Protein AF-A0A968K1K9-F1 (afdb_monomer)

pLDDT: mean 89.78, std 9.35, range [55.88, 98.5]

Secondary structure (DSSP, 8-state):
-HHHHHHHHHHHHHS-S-TTHHHHHHHHHHHHHHHTT--HHHHHHHHHHHHHTTGGGGGS-HHHHT-SSPPPHHHHHHHTTTT-

Nearest PDB structures (foldseek):
  4me4-assembly1_B  TM=8.941E-01  e=1.443E-03  Persephonella marina EX-H1
  4r8z-assembly1_B  TM=8.960E-01  e=1.892E-03  Pseudomonas aeruginosa PAO1

Structure (mmCIF, N/CA/C/O backbone):
data_AF-A0A968K1K9-F1
#
_entry.id   AF-A0A968K1K9-F1
#
loop_
_atom_site.group_PDB
_atom_site.id
_atom_site.type_symbol
_atom_site.label_atom_id
_atom_site.label_alt_id
_atom_site.label_comp_id
_atom_site.label_asym_id
_atom_site.label_entity_id
_atom_site.label_seq_id
_atom_site.pdbx_PDB_ins_code
_atom_site.Cartn_x
_atom_site.Cartn_y
_atom_site.Cartn_z
_atom_site.occupancy
_atom_site.B_iso_or_equiv
_atom_site.auth_seq_id
_atom_site.auth_comp_id
_atom_site.auth_asym_id
_atom_site.auth_atom_id
_atom_site.pdbx_PDB_model_num
ATOM 1 N N . MET A 1 1 ? -15.703 8.743 1.781 1.00 64.12 1 MET A N 1
ATOM 2 C CA . MET A 1 1 ? -15.278 7.385 1.368 1.00 64.12 1 MET A CA 1
ATOM 3 C C . MET A 1 1 ? -15.163 7.244 -0.142 1.00 64.12 1 MET A C 1
ATOM 5 O O . MET A 1 1 ? -14.221 6.608 -0.597 1.00 64.12 1 MET A O 1
ATOM 9 N N . ASP A 1 2 ? -16.060 7.857 -0.914 1.00 78.69 2 ASP A N 1
ATOM 10 C CA . ASP A 1 2 ? -16.129 7.661 -2.371 1.00 78.69 2 ASP A CA 1
ATOM 11 C C . ASP A 1 2 ? -14.867 8.109 -3.121 1.00 78.69 2 ASP A C 1
ATOM 13 O O . ASP A 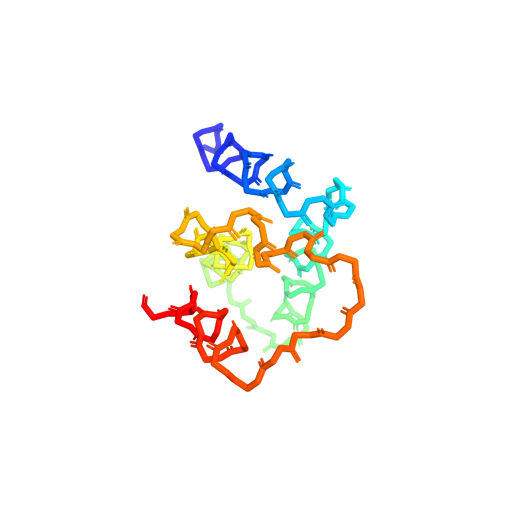1 2 ? -14.374 7.376 -3.974 1.00 78.69 2 ASP A O 1
ATOM 17 N N . THR A 1 3 ? -14.263 9.237 -2.735 1.00 85.69 3 THR A N 1
ATOM 18 C CA . THR A 1 3 ? -13.016 9.726 -3.349 1.00 85.69 3 THR A CA 1
ATOM 19 C C . THR A 1 3 ? -11.844 8.763 -3.155 1.00 85.69 3 THR A C 1
ATOM 21 O O . THR A 1 3 ? -11.093 8.507 -4.089 1.00 85.69 3 THR A O 1
ATOM 24 N N . ILE A 1 4 ? -11.703 8.185 -1.958 1.00 83.75 4 ILE A N 1
ATOM 25 C CA . ILE A 1 4 ? -10.622 7.235 -1.652 1.00 83.75 4 ILE A CA 1
ATOM 26 C C . ILE A 1 4 ? -10.798 5.969 -2.486 1.00 83.75 4 ILE A C 1
ATOM 28 O O . ILE A 1 4 ? -9.851 5.510 -3.115 1.00 83.75 4 ILE A O 1
ATOM 32 N N . ARG A 1 5 ? -12.024 5.442 -2.564 1.00 81.12 5 ARG A N 1
ATOM 33 C CA . ARG A 1 5 ? -12.322 4.269 -3.396 1.00 81.12 5 ARG A CA 1
ATOM 34 C C . ARG A 1 5 ? -12.049 4.525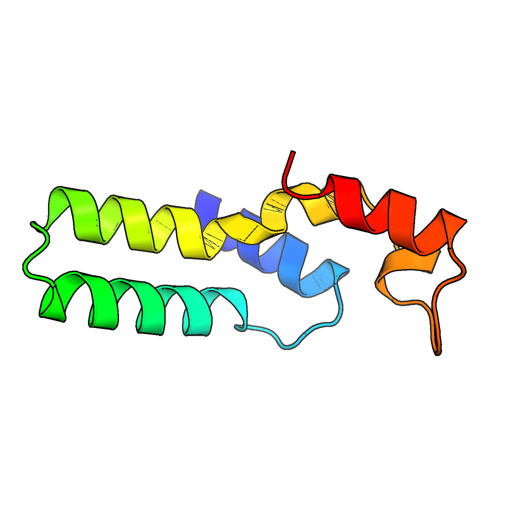 -4.876 1.00 81.12 5 ARG A C 1
ATOM 36 O O . ARG A 1 5 ? -11.534 3.635 -5.541 1.00 81.12 5 ARG A O 1
ATOM 43 N N . ALA A 1 6 ? -12.348 5.724 -5.376 1.00 86.25 6 ALA A N 1
ATOM 44 C CA . ALA A 1 6 ? -12.049 6.099 -6.755 1.00 86.25 6 ALA A CA 1
ATOM 45 C C . ALA A 1 6 ? -10.536 6.126 -7.034 1.00 86.25 6 ALA A C 1
ATOM 47 O O . ALA A 1 6 ? -10.095 5.601 -8.056 1.00 86.25 6 ALA A O 1
ATOM 48 N N . ILE A 1 7 ? -9.736 6.674 -6.111 1.00 85.44 7 ILE A N 1
ATOM 49 C CA . ILE A 1 7 ? -8.268 6.680 -6.214 1.00 85.44 7 ILE A CA 1
ATOM 50 C C . ILE A 1 7 ? -7.737 5.244 -6.249 1.00 85.44 7 ILE A C 1
ATOM 52 O O . ILE A 1 7 ? -7.027 4.879 -7.182 1.00 85.44 7 ILE A O 1
ATOM 56 N N . VAL A 1 8 ? -8.147 4.410 -5.289 1.00 84.88 8 VAL A N 1
ATOM 57 C CA . VAL A 1 8 ? -7.736 2.998 -5.210 1.00 84.88 8 VAL A CA 1
ATOM 58 C C . VAL A 1 8 ? -8.111 2.234 -6.475 1.00 84.88 8 VAL A C 1
ATOM 60 O O . VAL A 1 8 ? -7.268 1.557 -7.051 1.00 84.88 8 VAL A O 1
ATOM 63 N N . ALA A 1 9 ? -9.345 2.391 -6.960 1.00 82.81 9 ALA A N 1
ATOM 64 C CA . ALA A 1 9 ? -9.795 1.741 -8.187 1.00 82.81 9 ALA A CA 1
ATOM 65 C C . ALA A 1 9 ? -8.975 2.174 -9.413 1.00 82.81 9 ALA A C 1
ATOM 67 O O . ALA A 1 9 ? -8.726 1.363 -10.300 1.00 82.81 9 ALA A O 1
ATOM 68 N N . THR A 1 10 ? -8.529 3.433 -9.453 1.00 86.00 10 THR A N 1
ATOM 69 C CA . THR A 1 10 ? -7.685 3.954 -10.538 1.00 86.00 10 T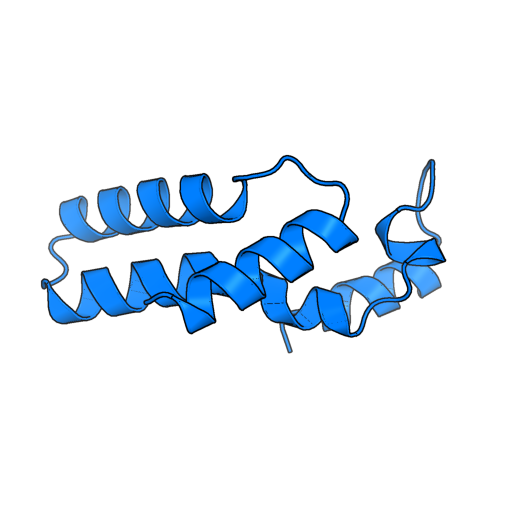HR A CA 1
ATOM 70 C C . THR A 1 10 ? -6.292 3.319 -10.515 1.00 86.00 10 THR A C 1
ATOM 72 O O . THR A 1 10 ? -5.764 2.964 -11.566 1.00 86.00 10 THR A O 1
ATOM 75 N N . ILE A 1 11 ? -5.705 3.138 -9.328 1.00 83.44 11 ILE A N 1
ATOM 76 C CA . ILE A 1 11 ? -4.392 2.495 -9.167 1.00 83.44 11 ILE A CA 1
ATOM 77 C C . ILE A 1 11 ? -4.474 1.003 -9.492 1.00 83.44 11 ILE A C 1
ATOM 79 O O . ILE A 1 11 ? -3.683 0.526 -10.301 1.00 83.44 11 ILE A O 1
ATOM 83 N N . ASP A 1 12 ? -5.464 0.295 -8.936 1.00 81.19 12 ASP A N 1
ATOM 84 C CA . ASP A 1 12 ? -5.717 -1.125 -9.222 1.00 81.19 12 ASP A CA 1
ATOM 85 C C . ASP A 1 12 ? -5.926 -1.349 -10.737 1.00 81.19 12 ASP A C 1
ATOM 87 O O . ASP A 1 12 ? -5.484 -2.354 -11.288 1.00 81.19 12 ASP A O 1
ATOM 91 N N . ALA A 1 13 ? -6.587 -0.416 -11.438 1.00 81.69 13 ALA A N 1
ATOM 92 C CA . ALA A 1 13 ? -6.767 -0.494 -12.889 1.00 81.69 13 ALA A CA 1
ATOM 93 C C . ALA A 1 13 ? -5.454 -0.307 -13.670 1.00 81.69 13 ALA A C 1
ATOM 95 O O . ALA A 1 13 ? -5.272 -0.944 -14.705 1.00 81.69 13 ALA A O 1
ATOM 96 N N . LYS A 1 14 ? -4.543 0.544 -13.181 1.00 82.44 14 LYS A N 1
ATOM 97 C CA . LYS A 1 14 ? -3.238 0.805 -13.807 1.00 82.44 14 LYS A CA 1
ATOM 98 C C . LYS A 1 14 ? -2.255 -0.354 -13.616 1.00 82.44 14 LYS A C 1
ATOM 100 O O . LYS A 1 14 ? -1.520 -0.684 -14.537 1.00 82.44 14 LYS A O 1
ATOM 105 N N . ASP A 1 15 ? -2.225 -0.945 -12.425 1.00 76.62 15 ASP A N 1
ATOM 106 C CA . ASP A 1 15 ? -1.257 -1.983 -12.030 1.00 76.62 15 ASP A CA 1
ATOM 107 C C . ASP A 1 15 ? -1.584 -3.372 -12.610 1.00 76.62 15 ASP A C 1
ATOM 109 O O . ASP A 1 15 ? -0.851 -4.331 -12.392 1.00 76.62 15 ASP A O 1
ATOM 113 N N . GLY A 1 16 ? -2.731 -3.537 -13.286 1.00 67.50 16 GLY A N 1
ATOM 114 C CA . GLY A 1 16 ? -3.196 -4.821 -13.840 1.00 67.50 16 GLY A CA 1
ATOM 115 C C . GLY A 1 16 ? -3.447 -5.924 -12.793 1.00 67.50 16 GLY A C 1
ATOM 116 O O . GLY A 1 16 ? -4.054 -6.957 -13.092 1.00 67.50 16 GLY A O 1
ATOM 117 N N . TYR A 1 17 ? -3.002 -5.707 -11.556 1.00 61.22 17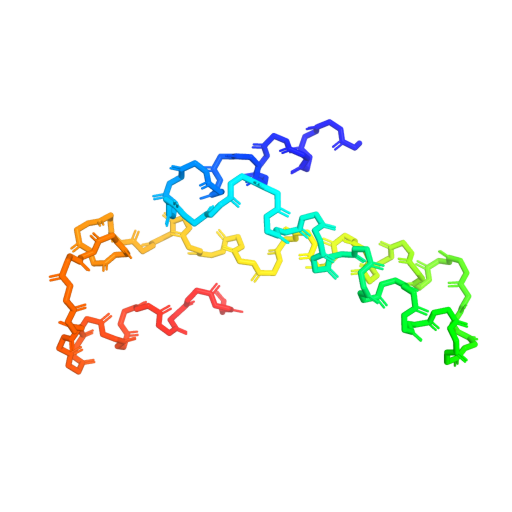 TYR A N 1
ATOM 118 C CA . TYR A 1 17 ? -3.095 -6.592 -10.419 1.00 61.22 17 TYR A CA 1
ATOM 119 C C . TYR A 1 17 ? -4.528 -6.582 -9.901 1.00 61.22 17 TYR A C 1
ATOM 121 O O . TYR A 1 17 ? -5.143 -5.534 -9.735 1.00 61.22 17 TYR A O 1
ATOM 129 N N . THR A 1 18 ? -5.066 -7.786 -9.695 1.00 55.88 18 THR A N 1
ATOM 130 C CA . THR A 1 18 ? -6.489 -8.088 -9.480 1.00 55.88 18 THR A CA 1
ATOM 131 C C . THR A 1 18 ? -7.290 -6.941 -8.868 1.00 55.88 18 THR A C 1
ATOM 133 O O . THR A 1 18 ? -6.991 -6.541 -7.739 1.00 55.88 18 THR A O 1
ATOM 136 N N . HIS A 1 19 ? -8.370 -6.519 -9.537 1.00 63.34 19 HIS A N 1
ATOM 137 C CA . HIS A 1 19 ? -9.396 -5.691 -8.907 1.00 63.34 19 HIS A CA 1
ATOM 138 C C . HIS A 1 19 ? -9.688 -6.258 -7.516 1.00 63.34 19 HIS A C 1
ATOM 140 O O . HIS A 1 19 ? -10.012 -7.447 -7.386 1.00 63.34 19 HIS A O 1
ATOM 146 N N . ARG A 1 20 ? -9.562 -5.410 -6.485 1.00 76.19 20 ARG A N 1
ATOM 147 C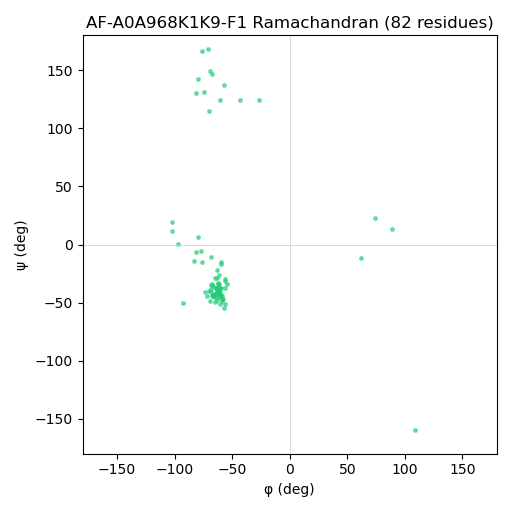 CA . ARG A 1 20 ? -9.799 -5.720 -5.063 1.00 76.19 20 ARG A CA 1
ATOM 148 C C . ARG A 1 20 ? -8.598 -6.254 -4.273 1.00 76.19 20 ARG A C 1
ATOM 150 O O . ARG A 1 20 ? -8.809 -6.765 -3.173 1.00 76.19 20 ARG A O 1
ATOM 157 N N . HIS A 1 21 ? -7.361 -6.169 -4.767 1.00 87.50 21 HIS A N 1
ATOM 158 C CA . HIS A 1 21 ? -6.179 -6.477 -3.943 1.00 87.50 21 HIS A CA 1
ATOM 159 C C . HIS A 1 21 ? -6.152 -5.600 -2.682 1.00 87.50 21 HIS A C 1
ATOM 161 O O . HIS A 1 21 ? -6.189 -6.121 -1.565 1.00 87.50 21 HIS A O 1
ATOM 167 N N . SER A 1 22 ? -6.211 -4.286 -2.878 1.00 88.44 22 SER A N 1
ATOM 168 C CA . SER A 1 22 ? -6.164 -3.278 -1.818 1.00 88.44 22 SER A CA 1
ATOM 169 C C . SER A 1 22 ? -7.311 -3.445 -0.810 1.00 88.44 22 SER A C 1
ATOM 171 O O . SER A 1 22 ? -7.109 -3.343 0.400 1.00 88.44 22 SER A O 1
ATOM 173 N N . GLU A 1 23 ? -8.509 -3.825 -1.274 1.00 89.81 23 GLU A N 1
ATOM 174 C CA . GLU A 1 23 ? -9.638 -4.153 -0.388 1.00 89.81 23 GLU A CA 1
ATOM 175 C C . GLU A 1 23 ? -9.365 -5.376 0.499 1.00 89.81 23 GLU A C 1
ATOM 177 O O . GLU A 1 23 ? -9.724 -5.378 1.678 1.00 89.81 23 GLU A O 1
ATOM 182 N N . ARG A 1 24 ? -8.745 -6.431 -0.052 1.00 92.44 24 ARG A N 1
ATOM 183 C CA . ARG A 1 24 ? -8.402 -7.639 0.717 1.00 92.44 24 ARG A CA 1
ATOM 184 C C . ARG A 1 24 ? -7.327 -7.335 1.753 1.00 92.44 24 ARG A C 1
ATOM 186 O O . ARG A 1 24 ? -7.471 -7.765 2.895 1.00 92.44 24 ARG A O 1
ATOM 193 N N . VAL A 1 25 ? -6.291 -6.583 1.375 1.00 93.75 25 VAL A N 1
ATOM 194 C CA . VAL A 1 25 ? -5.228 -6.148 2.296 1.00 93.75 25 VAL A CA 1
ATOM 195 C C . VAL A 1 25 ? -5.823 -5.334 3.441 1.00 93.75 25 VAL A C 1
ATOM 197 O O . VAL A 1 25 ? -5.587 -5.670 4.599 1.00 93.75 25 VAL A O 1
ATOM 200 N N . ALA A 1 26 ? -6.679 -4.352 3.143 1.00 94.31 26 ALA A N 1
ATOM 201 C CA . ALA A 1 26 ? -7.362 -3.567 4.167 1.00 94.31 26 ALA A CA 1
ATOM 202 C C . ALA A 1 26 ? -8.221 -4.433 5.096 1.00 94.31 26 ALA A C 1
ATOM 204 O O . ALA A 1 26 ? -8.133 -4.305 6.315 1.00 94.31 26 ALA A O 1
ATOM 205 N N . ALA A 1 27 ? -8.991 -5.377 4.549 1.00 95.94 27 ALA A N 1
ATOM 206 C CA . ALA A 1 27 ? -9.809 -6.277 5.356 1.00 95.94 27 ALA A CA 1
ATOM 207 C C . ALA A 1 27 ? -8.971 -7.151 6.306 1.00 95.94 27 ALA A C 1
ATOM 209 O O . ALA A 1 27 ? -9.368 -7.354 7.455 1.00 95.94 27 ALA A O 1
ATOM 210 N N . PHE A 1 28 ? -7.827 -7.675 5.854 1.00 97.88 28 PHE A N 1
ATOM 211 C CA . PHE A 1 28 ? -6.937 -8.462 6.710 1.00 97.88 28 PHE A CA 1
ATOM 212 C C . PHE A 1 28 ? -6.216 -7.596 7.744 1.00 97.88 28 PHE A C 1
ATOM 214 O O . PHE A 1 28 ? -6.204 -7.962 8.918 1.00 97.88 28 PHE A O 1
ATOM 221 N N . ALA A 1 29 ? -5.691 -6.436 7.345 1.00 97.94 29 ALA A N 1
ATOM 222 C CA . ALA A 1 29 ? -5.000 -5.513 8.240 1.00 97.94 29 ALA A CA 1
ATOM 22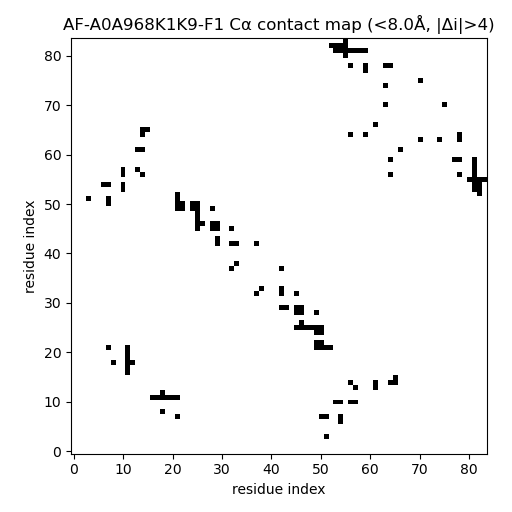3 C C . ALA A 1 29 ? -5.908 -5.060 9.393 1.00 97.94 29 ALA A C 1
ATOM 225 O O . ALA A 1 29 ? -5.523 -5.161 10.556 1.00 97.94 29 ALA A O 1
ATOM 226 N N . THR A 1 30 ? -7.150 -4.661 9.09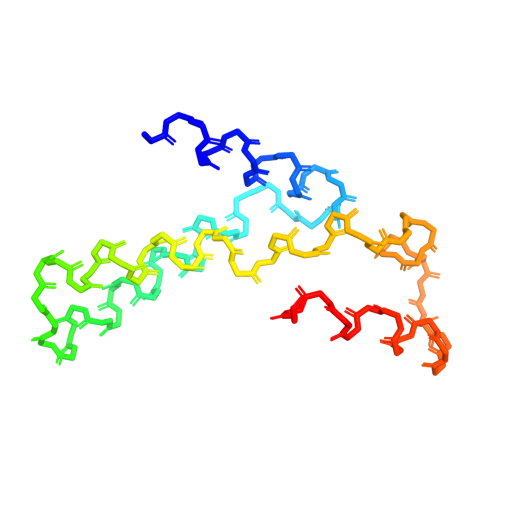8 1.00 98.00 30 THR A N 1
ATOM 227 C CA . THR A 1 30 ? -8.122 -4.265 10.128 1.00 98.00 30 THR A CA 1
ATOM 228 C C . THR A 1 30 ? -8.496 -5.429 11.049 1.00 98.00 30 THR A C 1
ATOM 230 O O . THR A 1 30 ? -8.653 -5.224 12.250 1.00 98.00 30 THR A O 1
ATOM 233 N N . LYS A 1 31 ? -8.623 -6.659 10.529 1.00 98.44 31 LYS A N 1
ATOM 234 C CA . LYS A 1 31 ? -8.897 -7.845 11.364 1.00 98.44 31 LYS A CA 1
ATOM 235 C C . LYS A 1 31 ? -7.752 -8.143 12.328 1.00 98.44 31 LYS A C 1
ATOM 237 O O . LYS A 1 31 ? -8.009 -8.380 13.501 1.00 98.44 31 LYS A O 1
ATOM 242 N N . ILE A 1 32 ? -6.511 -8.097 11.844 1.00 98.50 32 ILE A N 1
ATOM 243 C CA . ILE A 1 32 ? -5.318 -8.304 12.674 1.00 98.50 32 ILE A CA 1
ATOM 244 C C . ILE A 1 32 ? -5.228 -7.210 13.740 1.00 98.50 32 ILE A C 1
ATOM 246 O O . ILE A 1 32 ? -5.060 -7.511 14.915 1.00 98.50 32 ILE A O 1
ATOM 2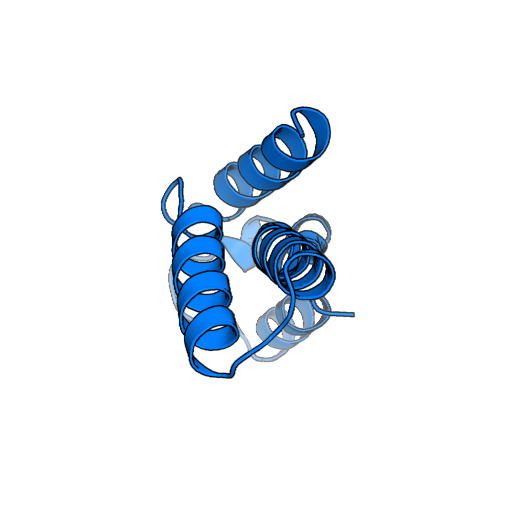50 N N . ALA A 1 33 ? -5.401 -5.945 13.357 1.00 98.25 33 ALA A N 1
ATOM 251 C CA . ALA A 1 33 ? -5.349 -4.823 14.288 1.00 98.25 33 ALA A CA 1
ATOM 252 C C . ALA A 1 33 ? -6.421 -4.910 15.385 1.00 98.25 33 ALA A C 1
ATOM 254 O O . ALA A 1 33 ? -6.146 -4.606 16.544 1.00 98.25 33 ALA A O 1
ATOM 255 N N . ARG A 1 34 ? -7.624 -5.380 15.036 1.00 98.31 34 ARG A N 1
ATOM 256 C CA . ARG A 1 34 ? -8.705 -5.603 16.001 1.00 98.31 34 ARG A CA 1
ATOM 257 C C . ARG A 1 34 ? -8.334 -6.684 17.014 1.00 98.31 34 ARG A C 1
ATOM 259 O O . ARG A 1 34 ? -8.558 -6.489 18.202 1.00 98.31 34 ARG A O 1
ATOM 266 N N . GLU A 1 35 ? -7.725 -7.777 16.559 1.00 98.50 35 GLU A N 1
ATOM 267 C CA . GLU A 1 35 ? -7.241 -8.847 17.443 1.00 98.50 35 GLU A CA 1
ATOM 268 C C . GLU A 1 35 ? -6.110 -8.370 18.370 1.00 98.50 35 GLU A C 1
ATOM 270 O O . GLU A 1 35 ? -5.981 -8.831 19.499 1.00 98.50 35 GLU A O 1
ATOM 275 N N . LEU A 1 36 ? -5.323 -7.386 17.927 1.00 98.44 36 LEU A N 1
ATOM 276 C CA . LEU A 1 36 ? -4.289 -6.729 18.731 1.00 98.44 36 LEU A CA 1
ATOM 277 C C . LEU A 1 36 ? -4.839 -5.655 19.691 1.00 98.44 36 LEU A C 1
ATOM 279 O O . LEU A 1 36 ? -4.052 -4.947 20.318 1.00 98.44 36 LEU A O 1
ATOM 283 N N . GLY A 1 37 ? -6.163 -5.512 19.806 1.00 98.19 37 GLY A N 1
ATOM 284 C CA . GLY A 1 37 ? -6.804 -4.603 20.759 1.00 98.19 37 GLY A CA 1
ATOM 285 C C . GLY A 1 37 ? -6.727 -3.120 20.390 1.00 98.19 37 GLY A C 1
ATOM 286 O O . GLY A 1 37 ? -6.824 -2.279 21.280 1.00 98.19 37 GLY A O 1
ATOM 287 N N . GLN A 1 38 ? -6.536 -2.788 19.109 1.00 98.44 38 GLN A N 1
ATOM 288 C CA . GLN A 1 38 ? -6.592 -1.398 18.645 1.00 98.44 38 GLN A CA 1
ATOM 289 C C . GLN A 1 38 ? -8.020 -0.834 18.754 1.00 98.44 38 GLN A C 1
ATOM 291 O O . GLN A 1 38 ? -8.999 -1.564 18.569 1.00 98.44 38 GLN A O 1
ATOM 296 N N . ASP A 1 39 ? -8.137 0.464 19.038 1.00 98.12 39 ASP A N 1
ATOM 297 C CA . ASP A 1 39 ? -9.423 1.162 19.111 1.00 98.12 39 ASP A CA 1
ATOM 298 C C . ASP A 1 39 ? -10.017 1.464 17.721 1.00 98.12 39 ASP A C 1
ATOM 300 O O . ASP A 1 39 ? -9.354 1.341 16.693 1.00 98.12 39 ASP A O 1
ATOM 304 N N . GLU A 1 40 ? -11.298 1.843 17.670 1.00 97.19 40 GLU A N 1
ATOM 305 C CA . GLU A 1 40 ? -12.004 2.067 16.398 1.00 97.19 40 GLU A CA 1
ATOM 306 C C . GLU A 1 40 ? -11.409 3.213 15.560 1.00 97.19 40 GLU A C 1
ATOM 308 O O . GLU A 1 40 ? -11.478 3.158 14.331 1.00 97.19 40 GLU A O 1
ATOM 313 N N . GLU A 1 41 ? -10.793 4.219 16.190 1.00 97.75 41 GLU A N 1
ATOM 314 C CA . GLU A 1 41 ? -10.099 5.292 15.469 1.00 97.75 41 GLU A CA 1
ATOM 315 C C . GLU A 1 41 ? -8.893 4.718 14.721 1.00 97.75 41 GLU A C 1
ATOM 317 O O . GLU A 1 41 ? -8.758 4.885 13.504 1.00 97.75 41 GLU A O 1
ATOM 322 N N . GLN A 1 42 ? -8.074 3.940 15.422 1.00 97.94 42 GLN A N 1
ATOM 323 C CA . GLN A 1 42 ? -6.899 3.307 14.855 1.00 97.94 42 GLN A CA 1
ATOM 324 C C . GLN A 1 42 ? -7.255 2.234 13.817 1.00 97.94 42 GLN A C 1
ATOM 326 O O . GLN A 1 42 ? -6.550 2.077 12.819 1.00 97.94 42 GLN A O 1
ATOM 331 N N . LEU A 1 43 ? -8.369 1.516 13.990 1.00 98.19 43 LEU A N 1
ATOM 332 C CA . LEU A 1 43 ? -8.863 0.570 12.987 1.00 98.19 43 LEU A CA 1
ATOM 333 C C . LEU A 1 43 ? -9.241 1.260 11.673 1.00 98.19 43 LEU A C 1
ATOM 335 O O . LEU A 1 43 ? -8.949 0.716 10.601 1.00 98.19 43 LEU A O 1
ATOM 339 N N . GLU A 1 44 ? -9.861 2.440 11.735 1.00 96.19 44 GLU A N 1
ATOM 340 C CA . GLU A 1 44 ? -10.188 3.213 10.536 1.00 96.19 44 GLU A CA 1
ATOM 341 C C . GLU A 1 44 ? -8.924 3.787 9.884 1.00 96.19 44 GLU A C 1
ATOM 343 O O . GLU A 1 44 ? -8.782 3.688 8.664 1.00 96.19 44 GLU A O 1
ATOM 348 N N . VAL A 1 45 ? -7.960 4.278 10.672 1.00 97.19 45 VAL A N 1
ATOM 349 C CA . VAL A 1 45 ? -6.640 4.694 10.164 1.00 97.19 45 VAL A CA 1
ATOM 350 C C . VAL A 1 45 ? -5.964 3.545 9.414 1.00 97.19 45 VAL A C 1
ATOM 352 O O . VAL A 1 45 ? -5.599 3.700 8.251 1.00 97.19 45 VAL A O 1
ATOM 355 N N . ILE A 1 46 ? -5.872 2.361 10.023 1.00 97.75 46 ILE A N 1
ATOM 356 C CA . ILE A 1 46 ? -5.231 1.180 9.424 1.00 97.75 46 ILE A CA 1
ATOM 357 C C . ILE A 1 46 ? -5.918 0.768 8.125 1.00 97.75 46 ILE A C 1
ATOM 359 O O . ILE A 1 46 ? -5.255 0.469 7.131 1.00 97.75 46 ILE A O 1
ATOM 363 N N . LYS A 1 47 ? -7.251 0.769 8.110 1.00 95.88 47 LYS A N 1
ATOM 364 C CA . LYS A 1 47 ? -8.039 0.443 6.921 1.00 95.88 47 LYS A CA 1
ATOM 365 C C . LYS A 1 47 ? -7.763 1.416 5.777 1.00 95.88 47 LYS A C 1
ATOM 367 O O . LYS A 1 47 ? -7.576 0.977 4.644 1.00 95.88 47 LYS A O 1
ATOM 372 N N . LEU A 1 48 ? -7.732 2.720 6.059 1.00 94.06 48 LEU A N 1
ATOM 373 C CA . LEU A 1 48 ? -7.444 3.750 5.062 1.00 94.06 48 LEU A CA 1
ATOM 374 C C . LEU A 1 48 ? -5.997 3.665 4.561 1.00 94.06 48 LEU A C 1
ATOM 376 O O . LEU A 1 48 ? -5.778 3.706 3.352 1.00 94.06 48 LEU A O 1
ATOM 380 N N . SER A 1 49 ? -5.027 3.472 5.457 1.00 94.19 49 SER A N 1
ATOM 381 C CA . SER A 1 49 ? -3.620 3.276 5.092 1.00 94.19 49 SER A CA 1
ATOM 382 C C . SER A 1 49 ? -3.429 2.045 4.211 1.00 94.19 49 SER A C 1
ATOM 384 O O . SER A 1 49 ? -2.738 2.115 3.203 1.00 94.19 49 SER A O 1
ATOM 386 N N . ALA A 1 50 ? -4.084 0.931 4.537 1.00 93.94 50 ALA A N 1
ATOM 387 C CA . ALA A 1 50 ? -3.998 -0.294 3.751 1.00 93.94 50 ALA A CA 1
ATOM 388 C C . ALA A 1 50 ? -4.638 -0.151 2.360 1.00 93.94 50 ALA A C 1
ATOM 390 O O . ALA A 1 50 ? -4.120 -0.693 1.386 1.00 93.94 50 ALA A O 1
ATOM 391 N N . LEU A 1 51 ? -5.733 0.604 2.242 1.00 91.31 51 LEU A N 1
ATOM 392 C CA . LEU A 1 51 ? -6.329 0.924 0.943 1.00 91.31 51 LEU A CA 1
ATOM 393 C C . LEU A 1 51 ? -5.384 1.761 0.070 1.00 91.31 51 LEU A C 1
ATOM 395 O O . LEU A 1 51 ? -5.337 1.555 -1.137 1.00 91.31 51 LEU A O 1
ATOM 399 N N . LEU A 1 52 ? -4.637 2.684 0.674 1.00 91.00 52 LEU A N 1
ATOM 400 C CA . LEU A 1 52 ? -3.783 3.644 -0.029 1.00 91.00 52 LEU A CA 1
ATOM 401 C C . LEU A 1 52 ? -2.306 3.235 -0.115 1.00 91.00 52 LEU A C 1
ATOM 403 O O . LEU A 1 52 ? -1.525 3.994 -0.679 1.00 91.00 52 LEU A O 1
ATOM 407 N N . HIS A 1 53 ? -1.909 2.075 0.417 1.00 91.38 53 HIS A N 1
ATOM 408 C CA . HIS A 1 53 ? -0.494 1.706 0.574 1.00 91.38 53 HIS A CA 1
ATOM 409 C C . HIS A 1 53 ? 0.313 1.744 -0.736 1.00 91.38 53 HIS A C 1
ATOM 411 O O . HIS A 1 53 ? 1.495 2.066 -0.722 1.00 91.38 53 HIS A O 1
ATOM 417 N N . ASP A 1 54 ? -0.355 1.484 -1.860 1.00 90.25 54 ASP A N 1
ATOM 418 C CA . ASP A 1 54 ? 0.225 1.429 -3.201 1.00 90.25 54 ASP A CA 1
ATOM 419 C C . ASP A 1 54 ? -0.052 2.687 -4.050 1.00 90.25 54 ASP A C 1
ATOM 421 O O . ASP A 1 54 ? 0.205 2.700 -5.255 1.00 90.25 54 ASP A O 1
ATOM 425 N N . VAL A 1 55 ? -0.559 3.776 -3.453 1.00 89.38 55 VAL A N 1
ATOM 426 C CA . VAL A 1 55 ? -0.927 5.013 -4.177 1.00 89.38 55 VAL A CA 1
ATOM 427 C C . VAL A 1 55 ? 0.208 5.588 -5.024 1.00 89.38 55 VAL A C 1
ATOM 429 O O . VAL A 1 55 ? -0.038 6.083 -6.127 1.00 89.38 55 VAL A O 1
ATOM 432 N N . GLY A 1 56 ? 1.460 5.455 -4.582 1.00 90.50 56 GLY A N 1
ATOM 433 C CA . GLY A 1 56 ? 2.618 5.953 -5.321 1.00 90.50 56 GLY A CA 1
ATOM 434 C C . GLY A 1 56 ? 2.914 5.201 -6.622 1.00 90.50 56 GLY A C 1
ATOM 435 O O . GLY A 1 56 ? 3.646 5.724 -7.464 1.00 90.50 56 GLY A O 1
ATOM 436 N N . LYS A 1 57 ? 2.280 4.044 -6.886 1.00 90.38 57 LYS A N 1
ATOM 437 C CA . LYS A 1 57 ? 2.356 3.373 -8.200 1.00 90.38 57 LYS A CA 1
ATOM 438 C C . LYS A 1 57 ? 1.826 4.257 -9.332 1.00 90.38 57 LYS A C 1
ATOM 440 O O . LYS A 1 57 ? 2.158 4.040 -10.501 1.00 90.38 57 LYS A O 1
ATOM 445 N N . ILE A 1 58 ? 1.069 5.316 -9.020 1.00 88.12 58 ILE A N 1
ATOM 446 C CA . ILE A 1 58 ? 0.685 6.345 -9.992 1.00 88.12 58 ILE A CA 1
ATOM 447 C C . ILE A 1 58 ? 1.899 6.993 -10.683 1.00 88.12 58 ILE A C 1
ATOM 449 O O . ILE A 1 58 ? 1.802 7.308 -11.869 1.00 88.12 58 ILE A O 1
ATOM 453 N N . GLY A 1 59 ? 3.044 7.107 -10.001 1.00 89.50 59 GLY A N 1
ATOM 454 C CA . GLY A 1 59 ? 4.283 7.671 -10.545 1.00 89.50 59 GLY A CA 1
ATOM 455 C C . GLY A 1 59 ? 5.139 6.691 -11.355 1.00 89.50 59 GLY A C 1
ATOM 456 O O . GLY A 1 59 ? 6.019 7.124 -12.093 1.00 89.50 59 GLY A O 1
ATOM 457 N N . VAL A 1 60 ? 4.877 5.383 -11.267 1.00 91.25 60 VAL A N 1
ATOM 458 C CA . VAL A 1 60 ? 5.664 4.355 -11.968 1.00 91.25 60 VAL A CA 1
ATOM 459 C C . VAL A 1 60 ? 5.197 4.236 -13.427 1.00 91.25 60 VAL A C 1
ATOM 461 O O . VAL A 1 60 ? 3.991 4.113 -13.659 1.00 91.25 60 VAL A O 1
ATOM 464 N N . PRO A 1 61 ? 6.088 4.256 -14.436 1.00 92.25 61 PRO A N 1
ATOM 465 C CA . PRO A 1 61 ? 5.699 4.050 -15.831 1.00 92.25 61 PRO A CA 1
ATOM 466 C C . PRO A 1 61 ? 4.987 2.709 -16.053 1.00 92.25 61 PRO A C 1
ATOM 468 O O . PRO A 1 61 ? 5.436 1.674 -15.565 1.00 92.25 61 PRO A O 1
ATOM 471 N N . GLU A 1 62 ? 3.906 2.702 -16.837 1.00 89.81 62 GLU A N 1
ATOM 472 C CA . GLU A 1 62 ? 3.119 1.485 -17.106 1.00 89.81 62 GLU A CA 1
ATOM 473 C C . GLU A 1 62 ? 3.941 0.402 -17.822 1.00 89.81 62 GLU A C 1
ATOM 475 O O . GLU A 1 62 ? 3.792 -0.783 -17.539 1.00 89.81 62 GLU A O 1
ATOM 480 N N . SER A 1 63 ? 4.887 0.807 -18.679 1.00 92.00 63 SER A N 1
ATOM 481 C CA . SER A 1 63 ? 5.821 -0.101 -19.355 1.00 92.00 63 SER A CA 1
ATOM 482 C C . SER A 1 63 ? 6.758 -0.843 -18.400 1.00 92.00 63 SER A C 1
ATOM 484 O O . SER A 1 63 ? 7.308 -1.870 -18.787 1.00 92.00 63 SER A O 1
ATOM 486 N N . ILE A 1 64 ? 6.963 -0.313 -17.190 1.00 93.50 64 ILE A N 1
ATOM 487 C CA . ILE A 1 64 ? 7.736 -0.948 -16.119 1.00 93.50 64 ILE A CA 1
ATOM 488 C C . ILE A 1 64 ? 6.791 -1.751 -15.225 1.00 93.50 64 ILE A C 1
ATOM 490 O O . ILE A 1 64 ? 7.028 -2.931 -14.992 1.00 93.50 64 ILE A O 1
ATOM 494 N N . LEU A 1 65 ? 5.698 -1.132 -14.770 1.00 89.94 65 LEU A N 1
ATOM 495 C CA . LEU A 1 65 ? 4.753 -1.734 -13.827 1.00 89.94 65 LEU A CA 1
ATOM 496 C C . LEU A 1 65 ? 4.116 -3.024 -14.374 1.00 89.94 65 LEU A C 1
ATOM 498 O O . LEU A 1 65 ? 4.074 -4.033 -13.679 1.00 89.94 65 LEU A O 1
ATOM 502 N N . ASN A 1 66 ? 3.717 -3.011 -15.650 1.00 89.38 66 ASN A N 1
ATOM 503 C CA . ASN A 1 66 ? 3.064 -4.131 -16.334 1.00 89.38 66 ASN A CA 1
ATOM 504 C C . ASN A 1 66 ? 4.020 -4.906 -17.259 1.00 89.38 66 ASN A C 1
ATOM 506 O O . ASN A 1 66 ? 3.573 -5.598 -18.179 1.00 89.38 66 ASN A O 1
ATOM 510 N N . LYS A 1 67 ? 5.342 -4.777 -17.069 1.00 91.38 67 LYS A N 1
ATOM 511 C CA . LYS A 1 67 ? 6.332 -5.423 -17.938 1.00 91.38 67 LYS A CA 1
ATOM 512 C C . LYS A 1 67 ? 6.168 -6.950 -17.904 1.00 91.38 67 LYS A C 1
ATOM 514 O O . LYS A 1 67 ? 6.267 -7.553 -16.834 1.00 91.38 67 LYS A O 1
ATOM 519 N N . PRO A 1 68 ? 5.987 -7.623 -19.056 1.00 90.00 68 PRO A N 1
ATOM 520 C CA . PRO A 1 68 ? 5.992 -9.078 -19.088 1.00 90.00 68 PRO A CA 1
ATOM 521 C C . PRO A 1 68 ? 7.415 -9.597 -18.832 1.00 90.00 68 PRO A C 1
ATOM 523 O O . PRO A 1 68 ? 8.319 -9.395 -19.641 1.00 90.00 68 PRO A O 1
ATOM 526 N N . GLY A 1 69 ? 7.612 -10.293 -17.712 1.00 91.62 69 GLY A N 1
ATOM 527 C CA . GLY A 1 69 ? 8.892 -10.898 -17.340 1.00 91.62 69 GLY A CA 1
ATOM 528 C C . GLY A 1 69 ? 9.579 -10.192 -16.174 1.00 91.62 69 GLY A C 1
ATOM 529 O O . GLY A 1 69 ? 8.938 -9.537 -15.359 1.00 91.62 69 GLY A O 1
ATOM 530 N N . LYS A 1 70 ? 10.895 -10.388 -16.046 1.00 94.56 70 LYS A N 1
ATOM 531 C CA . LYS A 1 70 ? 11.673 -9.768 -14.967 1.00 94.56 70 LYS A CA 1
ATOM 532 C C . LYS A 1 70 ? 12.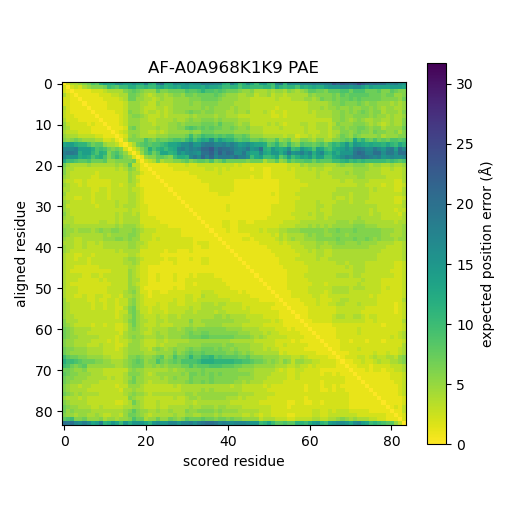000 -8.316 -15.305 1.00 94.56 70 LYS A C 1
ATOM 534 O O . LYS A 1 70 ? 12.323 -8.002 -16.453 1.00 94.56 70 LYS A O 1
ATOM 539 N N . LEU A 1 71 ? 11.959 -7.472 -14.280 1.00 96.44 71 LEU A N 1
ATOM 540 C CA . LEU A 1 71 ? 12.512 -6.126 -14.337 1.00 96.44 71 LEU A CA 1
ATOM 541 C C . LEU A 1 71 ? 14.042 -6.196 -14.400 1.00 96.44 71 LEU A C 1
ATOM 543 O O . LEU A 1 71 ? 14.641 -7.134 -13.865 1.00 96.44 71 LEU A O 1
ATOM 547 N N . THR A 1 72 ? 14.661 -5.217 -15.052 1.00 97.75 72 THR A N 1
ATOM 548 C CA . THR A 1 72 ? 16.085 -4.933 -14.842 1.00 97.75 72 THR A CA 1
ATOM 549 C C . THR A 1 72 ? 16.287 -4.318 -13.460 1.00 97.75 72 THR A C 1
ATOM 551 O O . THR A 1 72 ? 15.324 -3.915 -12.802 1.00 97.75 72 THR A O 1
ATOM 554 N N . ASP A 1 73 ? 17.538 -4.231 -13.016 1.00 97.56 73 ASP A N 1
ATOM 555 C CA . ASP A 1 73 ? 17.850 -3.618 -11.726 1.00 97.56 73 ASP A CA 1
ATOM 556 C C . ASP A 1 73 ? 17.404 -2.145 -11.704 1.00 97.56 73 ASP A C 1
ATOM 558 O O . ASP A 1 73 ? 16.778 -1.707 -10.745 1.00 97.56 73 ASP A O 1
ATOM 562 N N . GLU A 1 74 ? 17.605 -1.405 -12.798 1.00 96.75 74 GLU A N 1
ATOM 563 C CA . GLU A 1 74 ? 17.179 -0.005 -12.927 1.00 96.75 74 GLU A CA 1
ATOM 564 C C . GLU A 1 74 ? 15.653 0.143 -12.906 1.00 96.75 74 GLU A C 1
ATOM 566 O O . GLU A 1 74 ? 15.115 1.011 -12.222 1.00 96.75 74 GLU A O 1
ATOM 571 N N . GLU A 1 75 ? 14.935 -0.722 -13.626 1.00 96.25 75 GLU A N 1
ATOM 572 C CA . GLU A 1 75 ? 13.470 -0.738 -13.622 1.00 96.25 75 GLU A CA 1
ATOM 573 C C . GLU A 1 75 ? 12.915 -1.067 -12.231 1.00 96.25 75 GLU A C 1
ATOM 575 O O . GLU A 1 75 ? 11.910 -0.498 -11.802 1.00 96.25 75 GLU A O 1
ATOM 580 N N . PHE A 1 76 ? 13.578 -1.967 -11.504 1.00 95.75 76 PHE A N 1
ATOM 581 C CA . PHE A 1 76 ? 13.199 -2.308 -10.141 1.00 95.75 76 PHE A CA 1
ATOM 582 C C . PHE A 1 76 ? 13.449 -1.148 -9.169 1.00 95.75 76 PHE A C 1
ATOM 584 O O . PHE A 1 76 ? 12.607 -0.895 -8.305 1.00 95.75 76 PHE A O 1
ATOM 591 N N . GLU A 1 77 ? 14.544 -0.400 -9.331 1.00 95.31 77 GLU A N 1
ATOM 592 C CA . GLU A 1 77 ? 14.788 0.830 -8.567 1.00 95.31 77 GLU A CA 1
ATOM 593 C C . GLU A 1 77 ? 13.719 1.902 -8.826 1.00 95.31 77 GLU A C 1
ATOM 595 O O . GLU A 1 77 ? 13.339 2.615 -7.898 1.00 95.31 77 GLU A O 1
ATOM 600 N N . GLU A 1 78 ? 13.162 1.994 -10.039 1.00 93.94 78 GLU A N 1
ATOM 601 C CA . GLU A 1 78 ? 12.018 2.878 -10.302 1.00 93.94 78 GLU A CA 1
ATOM 602 C C . GLU A 1 78 ? 10.753 2.426 -9.563 1.00 93.94 78 GLU A C 1
ATOM 604 O O . GLU A 1 78 ? 10.075 3.248 -8.943 1.00 93.94 78 GLU A O 1
ATOM 609 N N . VAL A 1 79 ? 10.447 1.122 -9.556 1.00 92.94 79 VAL A N 1
ATOM 610 C CA . VAL A 1 79 ? 9.287 0.595 -8.816 1.00 92.94 79 VAL A CA 1
ATOM 611 C C . VAL A 1 79 ? 9.424 0.865 -7.320 1.00 92.94 79 VAL A C 1
ATOM 613 O O . VAL A 1 79 ? 8.448 1.263 -6.690 1.00 92.94 79 VAL A O 1
ATOM 616 N N . LYS A 1 80 ? 10.614 0.706 -6.730 1.00 93.62 80 LYS A N 1
ATOM 617 C CA . LYS A 1 80 ? 10.850 0.896 -5.284 1.00 93.62 80 LYS A CA 1
ATOM 618 C C . LYS A 1 80 ? 10.536 2.291 -4.751 1.00 93.62 80 LYS A C 1
ATOM 620 O O . LYS A 1 80 ? 10.436 2.447 -3.540 1.00 93.62 80 LYS A O 1
ATOM 625 N N . LYS A 1 81 ? 10.372 3.291 -5.615 1.00 92.25 81 LYS A N 1
ATOM 626 C CA . LYS A 1 81 ? 10.045 4.661 -5.202 1.00 92.25 81 LYS A CA 1
ATOM 627 C C . LYS A 1 81 ? 8.577 4.835 -4.797 1.00 92.25 81 LYS A C 1
ATOM 629 O O . LYS A 1 81 ? 8.260 5.831 -4.166 1.00 92.25 81 LYS A O 1
ATOM 634 N N . HIS A 1 82 ? 7.686 3.890 -5.120 1.00 91.94 82 HIS A N 1
ATOM 635 C CA . HIS A 1 82 ? 6.244 4.020 -4.853 1.00 91.94 82 HIS A CA 1
ATOM 636 C C . HIS A 1 82 ? 5.808 4.156 -3.374 1.00 91.94 82 HIS A C 1
ATOM 638 O O . HIS A 1 82 ? 4.737 4.721 -3.161 1.00 91.94 82 HIS A O 1
ATOM 644 N N . PRO A 1 83 ? 6.539 3.666 -2.351 1.00 89.75 83 PRO A N 1
ATOM 645 C CA . PRO A 1 83 ? 6.144 3.853 -0.952 1.00 89.75 83 PRO A CA 1
ATOM 646 C C . PRO A 1 83 ? 6.540 5.217 -0.361 1.00 89.75 83 PRO A C 1
ATOM 648 O O . PRO A 1 83 ? 6.212 5.467 0.799 1.00 89.75 83 PRO A O 1
ATOM 651 N N . VAL A 1 84 ? 7.305 6.037 -1.099 1.00 63.97 84 VAL A N 1
ATOM 652 C CA . VAL A 1 84 ? 7.985 7.254 -0.610 1.00 63.97 84 VAL A CA 1
ATOM 653 C C . VAL A 1 84 ? 7.210 8.520 -0.953 1.00 63.97 84 VAL A C 1
ATOM 655 O O . VAL A 1 84 ? 6.826 8.679 -2.133 1.00 63.97 84 VAL A O 1
#

Foldseek 3Di:
DVVLVVLLQVLCVLLVPDDCPLVVQLVVQLVVVVVVVDDPVVSVVSSSCSSCQQSLCVVQDSCLSVPPDDDDPVSVVSSVVRND

Radius of gyration: 14.59 Å; Cα contacts (8 Å, |Δi|>4): 77; chains: 1; bounding box: 34×21×40 Å

Solvent-accessible surface area (backbone atoms only — not comparable to full-atom values): 4815 Å² total; per-residue (Å²): 112,68,70,60,53,52,52,40,52,53,47,36,64,67,53,73,48,60,87,59,52,40,58,51,49,14,55,50,52,30,52,53,42,50,77,70,68,53,52,75,69,55,38,51,50,47,28,52,49,38,42,49,57,64,59,38,49,73,77,43,56,59,76,61,69,63,42,90,72,85,72,52,73,68,52,45,58,54,54,69,50,23,80,111

Mean predicted aligned error: 4.16 Å

Sequence (84 aa):
MDTIRAIVATIDAKDGYTHRHSERVAAFATKIARELGQDEEQLEVIKLSALLHDVGKIGVPESILNKPGKLTDEEFEEVKKHPV